Protein AF-A0A453DSM2-F1 (afdb_monomer_lite)

Radius of gyration: 13.37 Å; chains: 1; bounding box: 36×29×34 Å

Sequence (118 aa):
AKNVRSFTEEQDRALSHLTSLHILDFCYCSDLISLPKELHRLSSVKKLSIKTCPGVLSLPEKGLPASLHELYVSNCSTELKEQCRKIKNVRCVYVDRHASKFISICKMLRLYFRNQKK

Structure (mmCIF, N/CA/C/O backbone):
data_AF-A0A453DSM2-F1
#
_entry.id   AF-A0A453DSM2-F1
#
loop_
_atom_site.group_PDB
_atom_site.id
_atom_site.type_symbol
_atom_site.label_atom_id
_atom_site.label_alt_id
_atom_site.label_comp_id
_atom_site.label_asym_id
_atom_site.label_entity_id
_atom_site.label_seq_id
_atom_site.pdbx_PDB_ins_code
_atom_site.Cartn_x
_atom_site.Cartn_y
_atom_site.Cartn_z
_atom_site.occupancy
_atom_site.B_iso_or_equiv
_atom_site.auth_seq_id
_atom_site.auth_comp_id
_atom_site.auth_asym_id
_atom_site.auth_atom_id
_atom_site.pdbx_PDB_model_num
ATOM 1 N N . ALA A 1 1 ? -8.551 -9.210 -19.542 1.00 38.53 1 ALA A N 1
ATOM 2 C CA . ALA A 1 1 ? -9.154 -8.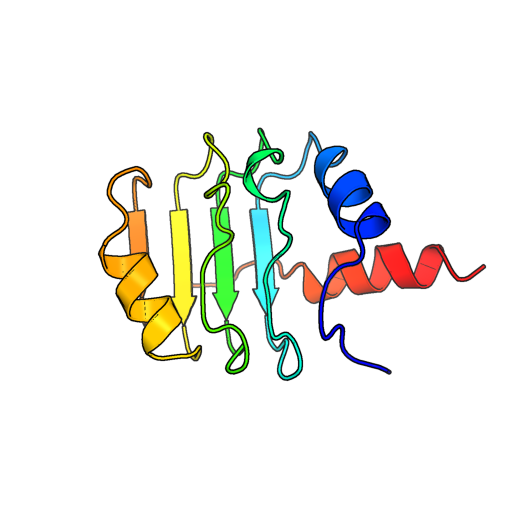089 -18.786 1.00 38.53 1 ALA A CA 1
ATOM 3 C C . ALA A 1 1 ? -8.042 -7.099 -18.467 1.00 38.53 1 ALA A C 1
ATOM 5 O O . ALA A 1 1 ? -6.991 -7.553 -18.044 1.00 38.53 1 ALA A O 1
ATOM 6 N N . LYS A 1 2 ? -8.215 -5.800 -18.738 1.00 48.72 2 LYS A N 1
ATOM 7 C CA . LYS A 1 2 ? -7.182 -4.792 -18.441 1.00 48.72 2 LYS A CA 1
ATOM 8 C C . LYS A 1 2 ? -6.959 -4.757 -16.921 1.00 48.72 2 LYS A C 1
ATOM 10 O O . LYS A 1 2 ? -7.921 -4.515 -16.193 1.00 48.72 2 LYS A O 1
ATOM 15 N N . ASN A 1 3 ? -5.750 -5.058 -16.450 1.00 59.69 3 ASN A N 1
ATOM 16 C CA . ASN A 1 3 ? -5.404 -4.875 -15.042 1.00 59.69 3 ASN A CA 1
ATOM 17 C C . ASN A 1 3 ? -5.372 -3.372 -14.729 1.00 59.69 3 ASN A C 1
ATOM 19 O O . ASN A 1 3 ? -5.047 -2.552 -15.591 1.00 59.69 3 ASN A O 1
ATOM 23 N N . VAL A 1 4 ? -5.743 -3.007 -13.504 1.00 67.94 4 VAL A N 1
ATOM 24 C CA . VAL A 1 4 ? -5.715 -1.612 -13.049 1.00 67.94 4 VAL A CA 1
ATOM 25 C C . VAL A 1 4 ? -4.257 -1.194 -12.867 1.00 67.94 4 VAL A C 1
ATOM 27 O O . VAL A 1 4 ? -3.549 -1.807 -12.073 1.00 67.94 4 VAL A O 1
ATOM 30 N N . ARG A 1 5 ? -3.821 -0.165 -13.605 1.00 77.75 5 ARG A N 1
ATOM 31 C CA . ARG A 1 5 ? -2.477 0.425 -13.463 1.00 77.75 5 ARG A CA 1
ATOM 32 C C . ARG A 1 5 ? -2.399 1.468 -12.354 1.00 77.75 5 ARG A C 1
ATOM 34 O O . ARG A 1 5 ? -1.399 1.554 -11.649 1.00 77.75 5 ARG A O 1
ATOM 41 N N . SER A 1 6 ? -3.469 2.236 -12.200 1.00 77.56 6 SER A N 1
ATOM 42 C CA . SER A 1 6 ? -3.632 3.295 -11.209 1.00 77.56 6 SER A CA 1
ATOM 43 C C . SER A 1 6 ? -5.120 3.559 -10.996 1.00 77.56 6 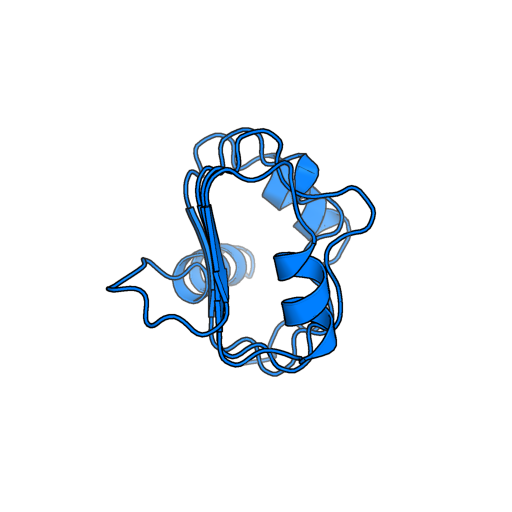SER A C 1
ATOM 45 O O . SER A 1 6 ? -5.942 3.209 -11.848 1.00 77.56 6 SER A O 1
ATOM 47 N N . PHE A 1 7 ? -5.458 4.199 -9.882 1.00 80.62 7 PHE A N 1
ATOM 48 C CA . PHE A 1 7 ? -6.821 4.622 -9.576 1.00 80.62 7 PHE A CA 1
ATOM 49 C C . PHE A 1 7 ? -7.082 6.033 -10.118 1.00 80.62 7 PHE A C 1
ATOM 51 O O . PHE A 1 7 ? -6.204 6.897 -10.058 1.00 80.62 7 PHE A O 1
ATOM 58 N N . THR A 1 8 ? -8.270 6.264 -10.682 1.00 83.25 8 THR A N 1
ATOM 59 C CA . THR A 1 8 ? -8.738 7.625 -10.995 1.00 83.25 8 THR A CA 1
ATOM 60 C C . THR A 1 8 ? -9.222 8.317 -9.722 1.00 83.25 8 THR A C 1
ATOM 62 O O . THR A 1 8 ? -9.560 7.657 -8.740 1.00 83.25 8 THR A O 1
ATOM 65 N N . GLU A 1 9 ? -9.326 9.647 -9.735 1.00 82.19 9 GLU A N 1
ATOM 66 C CA . GLU A 1 9 ? -9.851 10.384 -8.578 1.00 82.19 9 GLU A CA 1
ATOM 67 C C . GLU A 1 9 ? -11.267 9.951 -8.182 1.00 82.19 9 GLU A C 1
ATOM 69 O O . GLU A 1 9 ? -11.617 9.935 -7.006 1.00 82.19 9 GLU A O 1
ATOM 74 N N . GLU A 1 10 ? -12.096 9.600 -9.163 1.00 82.12 10 GLU A N 1
ATOM 75 C CA . GLU A 1 10 ? -13.449 9.114 -8.913 1.00 82.12 10 GLU A CA 1
ATOM 76 C C . GLU A 1 10 ? -13.435 7.747 -8.223 1.00 82.12 10 GLU A C 1
ATOM 78 O O . GLU A 1 10 ? -14.186 7.536 -7.273 1.00 82.12 10 GLU A O 1
ATOM 83 N N . GLN A 1 11 ? -12.538 6.844 -8.635 1.00 81.69 11 GLN A N 1
ATOM 84 C CA . GLN A 1 11 ? -12.359 5.551 -7.975 1.00 81.69 11 GLN A CA 1
ATOM 85 C C . GLN A 1 11 ? -11.837 5.722 -6.546 1.00 81.69 11 GLN A C 1
ATOM 87 O O . GLN A 1 11 ? -12.342 5.073 -5.632 1.00 81.69 11 GLN A O 1
ATOM 92 N N . ASP A 1 12 ? -10.888 6.634 -6.335 1.00 82.31 12 ASP A N 1
ATOM 93 C CA . ASP A 1 12 ? -10.378 6.981 -5.007 1.00 82.31 12 ASP A CA 1
ATOM 94 C C . ASP A 1 12 ? -11.478 7.567 -4.107 1.00 82.31 12 ASP A C 1
ATOM 96 O O . ASP A 1 12 ? -11.628 7.170 -2.948 1.00 82.31 12 ASP A O 1
ATOM 100 N N . ARG A 1 13 ? -12.320 8.458 -4.647 1.00 80.88 13 ARG A N 1
ATOM 101 C CA . ARG A 1 13 ? -13.494 8.976 -3.932 1.00 80.88 13 ARG A CA 1
ATOM 102 C C . ARG A 1 13 ? -14.497 7.869 -3.630 1.00 80.88 13 ARG A C 1
ATOM 104 O O . ARG A 1 13 ? -15.002 7.816 -2.512 1.00 80.88 13 ARG A O 1
ATOM 111 N N . ALA A 1 14 ? -14.774 6.968 -4.567 1.00 81.94 14 ALA A N 1
ATOM 112 C CA . ALA A 1 14 ? -15.685 5.849 -4.340 1.00 81.94 14 ALA A CA 1
ATOM 113 C C . ALA A 1 14 ? -15.187 4.933 -3.211 1.00 81.94 14 ALA A C 1
ATOM 115 O O . ALA A 1 14 ? -15.974 4.559 -2.342 1.00 81.94 14 ALA A O 1
ATOM 116 N N . LEU A 1 15 ? -13.879 4.654 -3.157 1.00 78.00 15 LEU A N 1
ATOM 117 C CA . LEU A 1 15 ? -13.269 3.895 -2.064 1.00 78.00 15 LEU A CA 1
ATOM 118 C C . LEU A 1 15 ? -13.524 4.564 -0.709 1.00 78.00 15 LEU A C 1
ATOM 120 O O . LEU A 1 15 ? -13.907 3.876 0.230 1.00 78.00 15 LEU A O 1
ATOM 124 N N . SER A 1 16 ? -13.410 5.894 -0.612 1.00 79.31 16 SER A N 1
ATOM 125 C CA . SER A 1 16 ? -13.635 6.620 0.651 1.00 79.31 16 SER A CA 1
ATOM 126 C C . SER A 1 16 ? -15.047 6.465 1.245 1.00 79.31 16 SER A C 1
ATOM 128 O O . SER A 1 16 ? -15.226 6.683 2.440 1.00 79.31 16 SER A O 1
ATOM 130 N N . HIS A 1 17 ? -16.035 6.039 0.448 1.00 81.19 17 HIS A N 1
ATOM 131 C CA . HIS A 1 17 ? -17.403 5.778 0.911 1.00 81.19 17 HIS A CA 1
ATOM 132 C C . HIS A 1 17 ? -17.611 4.348 1.438 1.00 81.19 17 HIS A C 1
ATOM 134 O O . HIS A 1 17 ? -18.691 4.025 1.930 1.00 81.19 17 HIS A O 1
ATOM 140 N N . LEU A 1 18 ? -16.597 3.478 1.369 1.00 80.81 18 LEU A N 1
ATOM 141 C CA . LEU A 1 18 ? -16.650 2.106 1.882 1.00 80.81 18 LEU A CA 1
ATOM 142 C C . LEU A 1 18 ? -16.470 2.077 3.411 1.00 80.81 18 LEU A C 1
ATOM 144 O O . LEU A 1 18 ? -15.509 1.523 3.943 1.00 80.81 18 LEU A O 1
ATOM 148 N N . THR A 1 19 ? -17.418 2.674 4.132 1.00 79.19 19 THR A N 1
ATOM 149 C CA . THR A 1 19 ? -17.367 2.888 5.590 1.00 79.19 19 THR A CA 1
ATOM 150 C C . THR A 1 19 ? -17.487 1.611 6.421 1.00 79.19 19 THR A C 1
ATOM 152 O O . THR A 1 19 ? -17.164 1.624 7.603 1.00 79.19 19 THR A O 1
ATOM 155 N N . SER A 1 20 ? -17.911 0.489 5.842 1.00 82.00 20 SER A N 1
ATOM 156 C CA . SER A 1 20 ? -17.983 -0.811 6.528 1.00 82.00 20 SER A CA 1
ATOM 157 C C . SER A 1 20 ? -16.789 -1.724 6.229 1.00 82.00 20 SER A C 1
ATOM 159 O O . SER A 1 20 ? -16.715 -2.853 6.728 1.00 82.00 20 SER A O 1
ATOM 161 N N . LEU A 1 21 ? -15.837 -1.262 5.414 1.00 82.94 21 LEU A N 1
ATOM 162 C CA . LEU A 1 21 ? -14.715 -2.075 4.976 1.00 82.94 21 LEU A CA 1
ATOM 163 C C . LEU A 1 21 ? -13.643 -2.166 6.064 1.00 82.94 21 LEU A C 1
ATOM 165 O O . LEU A 1 21 ? -13.005 -1.179 6.408 1.00 82.94 21 LEU A O 1
ATOM 169 N N . HIS A 1 22 ? -13.417 -3.377 6.569 1.00 86.56 22 HIS A N 1
ATOM 170 C CA . HIS A 1 22 ? -12.436 -3.642 7.626 1.00 86.56 22 HIS A CA 1
ATOM 171 C C . HIS A 1 22 ? -11.111 -4.213 7.111 1.00 86.56 22 HIS A C 1
ATOM 173 O O . HIS A 1 22 ? -10.085 -4.102 7.783 1.00 86.56 22 HIS A O 1
ATOM 179 N N . ILE A 1 23 ? -11.130 -4.849 5.939 1.00 84.38 23 ILE A N 1
ATOM 180 C CA . ILE A 1 23 ? -9.978 -5.522 5.340 1.00 84.38 23 ILE A CA 1
ATOM 181 C C . ILE A 1 23 ? -9.833 -5.017 3.908 1.00 84.38 23 ILE A C 1
ATOM 183 O O . ILE A 1 23 ? -10.782 -5.110 3.131 1.00 84.38 23 ILE A O 1
ATOM 187 N N . LEU A 1 24 ? -8.647 -4.512 3.568 1.00 84.94 24 LEU A N 1
ATOM 188 C CA . LEU A 1 24 ? -8.273 -4.091 2.226 1.00 84.94 24 LEU A CA 1
ATOM 189 C C . LEU A 1 24 ? -7.128 -4.966 1.691 1.00 84.94 24 LEU A C 1
ATOM 191 O O . LEU A 1 24 ? -6.112 -5.106 2.361 1.00 84.94 24 LEU A O 1
ATOM 195 N N . ASP A 1 25 ? -7.269 -5.574 0.509 1.00 84.12 25 ASP A N 1
ATOM 196 C CA . ASP A 1 25 ? -6.276 -6.531 -0.013 1.00 84.12 25 ASP A CA 1
ATOM 197 C C . ASP A 1 25 ? -6.008 -6.390 -1.522 1.00 84.12 25 ASP A C 1
ATOM 199 O O . ASP A 1 25 ? -6.849 -6.732 -2.358 1.00 84.12 25 ASP A O 1
ATOM 203 N N . PHE A 1 26 ? -4.803 -5.940 -1.864 1.00 85.19 26 PHE A N 1
ATOM 204 C CA . PHE A 1 26 ? -4.261 -5.881 -3.218 1.00 85.19 26 PHE A CA 1
ATOM 205 C C . PHE A 1 26 ? -3.439 -7.142 -3.484 1.00 85.19 26 PHE A C 1
ATOM 207 O O . PHE A 1 26 ? -2.299 -7.241 -3.044 1.00 85.19 26 PHE A O 1
ATOM 214 N N . CYS A 1 27 ? -4.004 -8.104 -4.213 1.00 82.81 27 CYS A N 1
ATOM 215 C CA . CYS A 1 27 ? -3.354 -9.383 -4.501 1.00 82.81 27 CYS A CA 1
ATOM 216 C C . CYS A 1 27 ? -3.223 -9.627 -6.006 1.00 82.81 27 CYS A C 1
ATOM 218 O O . CYS A 1 27 ? -4.225 -9.604 -6.720 1.00 82.81 27 CYS A O 1
ATOM 220 N N . TYR A 1 28 ? -2.027 -9.973 -6.479 1.00 81.62 28 TYR A N 1
ATOM 221 C CA . TYR A 1 28 ? -1.770 -10.290 -7.892 1.00 81.62 28 TYR A CA 1
ATOM 222 C C . TYR A 1 28 ? -2.092 -9.123 -8.840 1.00 81.62 28 TYR A C 1
ATOM 224 O O . TYR A 1 28 ? -2.604 -9.325 -9.944 1.00 81.62 28 TYR A O 1
ATOM 232 N N . CYS A 1 29 ? -1.813 -7.893 -8.406 1.00 82.12 29 CYS A N 1
ATOM 233 C CA . CYS A 1 29 ? -1.934 -6.706 -9.246 1.00 82.12 29 CYS A CA 1
ATOM 234 C C . CYS A 1 29 ? -0.576 -6.404 -9.895 1.00 82.12 29 CYS A C 1
ATOM 236 O O . CYS A 1 29 ? 0.133 -5.500 -9.461 1.00 82.12 29 CYS A O 1
ATOM 238 N N . SER A 1 30 ? -0.207 -7.177 -10.922 1.00 82.00 30 SER A N 1
ATOM 239 C CA . SER A 1 30 ? 1.089 -7.055 -11.616 1.00 82.00 30 SER A CA 1
ATOM 240 C C . SER A 1 30 ? 1.316 -5.684 -12.244 1.00 82.00 30 SER A C 1
ATOM 242 O O . SER A 1 30 ? 2.432 -5.176 -12.222 1.00 82.00 30 SER A O 1
ATOM 244 N N . ASP A 1 31 ? 0.247 -5.090 -12.770 1.00 84.19 31 ASP A N 1
ATOM 245 C CA . ASP A 1 31 ? 0.324 -3.850 -13.542 1.00 84.19 31 ASP A CA 1
ATOM 246 C C . ASP A 1 31 ? 0.091 -2.614 -12.663 1.00 84.19 31 ASP A C 1
ATOM 248 O O . ASP A 1 31 ? 0.177 -1.498 -13.166 1.00 84.19 31 ASP A O 1
ATOM 252 N N . LEU A 1 32 ? -0.231 -2.801 -11.375 1.00 85.69 32 LEU A N 1
ATOM 253 C CA . LEU A 1 32 ? -0.519 -1.710 -10.451 1.00 85.69 32 LEU A CA 1
ATOM 254 C C . LEU A 1 32 ? 0.779 -1.012 -10.055 1.00 85.69 32 LEU A C 1
ATOM 256 O O . LEU A 1 32 ? 1.668 -1.632 -9.475 1.00 85.69 32 LEU A O 1
ATOM 260 N N . ILE A 1 33 ? 0.852 0.281 -10.356 1.00 87.62 33 ILE A N 1
ATOM 261 C CA . ILE A 1 33 ? 2.034 1.116 -10.120 1.00 87.62 33 ILE A CA 1
ATOM 262 C C . ILE A 1 33 ? 1.884 1.910 -8.817 1.00 87.62 33 ILE A C 1
ATOM 264 O O . ILE A 1 33 ? 2.862 2.202 -8.133 1.00 87.62 33 ILE A O 1
ATOM 268 N N . SER A 1 34 ? 0.649 2.244 -8.437 1.00 87.50 34 SER A N 1
ATOM 269 C CA . SER A 1 34 ? 0.364 3.035 -7.242 1.00 87.50 34 SER A CA 1
ATOM 270 C C . SER A 1 34 ? -0.904 2.583 -6.524 1.00 87.50 34 SER A C 1
ATOM 272 O O . SER A 1 34 ? -1.868 2.118 -7.133 1.00 87.50 34 SER A O 1
ATOM 274 N N . LEU A 1 35 ? -0.895 2.727 -5.200 1.00 88.94 35 LEU A N 1
ATOM 275 C CA . LEU A 1 35 ? -2.075 2.549 -4.356 1.00 88.94 35 LEU A CA 1
ATOM 276 C C . LEU A 1 35 ? -3.024 3.761 -4.483 1.00 88.94 35 LEU A C 1
ATOM 278 O O . LEU A 1 35 ? -2.586 4.831 -4.914 1.00 88.94 35 LEU A O 1
ATOM 282 N N . PRO A 1 36 ? -4.301 3.623 -4.074 1.00 86.94 36 PRO A N 1
ATOM 283 C CA . PRO A 1 36 ? -5.237 4.742 -3.955 1.00 86.94 36 PRO A CA 1
ATOM 284 C C . PRO A 1 36 ? -4.638 5.920 -3.180 1.00 86.94 36 PRO A C 1
ATOM 286 O O . PRO A 1 36 ? -4.120 5.730 -2.076 1.00 86.94 36 PRO A O 1
ATOM 289 N N . LYS A 1 37 ? -4.729 7.147 -3.706 1.00 88.00 37 LYS A N 1
ATOM 290 C CA . LYS A 1 37 ? -4.176 8.340 -3.029 1.00 88.00 37 LYS A CA 1
ATOM 291 C C . LYS A 1 37 ? -4.968 8.684 -1.769 1.00 88.00 37 LYS A C 1
ATOM 293 O O . LYS A 1 37 ? -4.422 9.133 -0.762 1.00 88.00 37 LYS A O 1
ATOM 298 N N . GLU A 1 38 ? -6.266 8.415 -1.812 1.00 87.69 38 GLU A N 1
ATOM 299 C CA . GLU A 1 38 ? -7.218 8.714 -0.743 1.00 87.69 38 GLU A CA 1
ATOM 300 C C . GLU A 1 38 ? -7.355 7.579 0.285 1.00 87.69 38 GLU A C 1
ATOM 302 O O . GLU A 1 38 ? -8.327 7.523 1.036 1.00 87.69 38 GLU A O 1
ATOM 307 N N . LEU A 1 39 ? -6.370 6.676 0.358 1.00 88.56 39 LEU A N 1
ATOM 308 C CA . LEU A 1 39 ? -6.405 5.514 1.245 1.00 88.56 39 LEU A CA 1
ATOM 309 C C . LEU A 1 39 ? -6.596 5.887 2.722 1.00 88.56 39 LEU A C 1
ATOM 311 O O . LEU A 1 39 ? -7.333 5.216 3.438 1.00 88.56 39 LEU A O 1
ATOM 315 N N . HIS A 1 40 ? -5.990 6.992 3.155 1.00 89.19 40 HIS A N 1
ATOM 316 C CA . HIS A 1 40 ? -6.133 7.552 4.500 1.00 89.19 40 HIS A CA 1
ATOM 317 C C . HIS A 1 40 ? -7.595 7.825 4.916 1.00 89.19 40 HIS A C 1
ATOM 319 O O . HIS A 1 40 ? -7.895 7.829 6.109 1.00 89.19 40 HIS A O 1
ATOM 325 N N . ARG A 1 41 ? -8.520 8.008 3.957 1.00 88.44 41 ARG A N 1
ATOM 326 C CA . ARG A 1 41 ? -9.949 8.263 4.220 1.00 88.44 41 ARG A CA 1
ATOM 327 C C . ARG A 1 41 ? -10.740 7.011 4.595 1.00 88.44 41 ARG A C 1
ATOM 329 O O . ARG A 1 41 ? -11.881 7.133 5.031 1.00 88.44 41 ARG A O 1
ATOM 336 N N . LEU A 1 42 ? -10.166 5.818 4.438 1.00 88.06 42 LEU A N 1
ATOM 337 C CA . LEU A 1 42 ? -10.815 4.548 4.772 1.00 88.06 42 LEU A CA 1
ATOM 338 C C . LEU A 1 42 ? -10.839 4.309 6.288 1.00 88.06 42 LEU A C 1
ATOM 340 O O . LEU A 1 42 ? -10.144 3.441 6.811 1.00 88.06 42 LEU A O 1
ATOM 344 N N . SER A 1 43 ? -11.660 5.071 7.006 1.00 86.50 43 SER A N 1
ATOM 345 C CA . SER A 1 43 ? -11.662 5.138 8.473 1.00 86.50 43 SER A CA 1
ATOM 346 C C . SER A 1 43 ? -11.989 3.826 9.196 1.00 86.50 43 SER A C 1
ATOM 348 O O . SER A 1 43 ? -11.689 3.716 10.382 1.00 86.50 43 SER A O 1
ATOM 350 N N . SER A 1 44 ? -12.505 2.802 8.516 1.00 88.56 44 SER A N 1
ATOM 351 C CA . SER A 1 44 ? -12.842 1.501 9.124 1.00 88.56 44 SER A CA 1
ATOM 352 C C . SER A 1 44 ? -11.840 0.380 8.837 1.00 88.56 44 SER A C 1
ATOM 354 O O . SER A 1 44 ? -11.953 -0.703 9.419 1.00 88.56 44 SER A O 1
ATOM 356 N N . VAL A 1 45 ? -10.852 0.611 7.963 1.00 89.44 45 VAL A N 1
ATOM 357 C CA . VAL A 1 45 ? -9.914 -0.434 7.531 1.00 89.44 45 VAL A CA 1
ATOM 358 C C . VAL A 1 45 ? -8.890 -0.725 8.622 1.00 89.44 45 VAL A C 1
ATOM 360 O O . VAL A 1 45 ? -7.980 0.053 8.880 1.00 89.44 45 VAL A O 1
ATOM 363 N N . LYS A 1 46 ? -8.995 -1.920 9.203 1.00 90.12 46 LYS A N 1
ATOM 364 C CA . LYS A 1 46 ? -8.107 -2.431 10.254 1.00 90.12 46 LYS A CA 1
ATOM 365 C C . LYS A 1 46 ? -6.949 -3.257 9.707 1.00 90.12 46 LYS A C 1
ATOM 367 O O . LYS A 1 46 ? -5.920 -3.364 10.373 1.00 90.12 46 LYS A O 1
ATOM 372 N N . LYS A 1 47 ? -7.10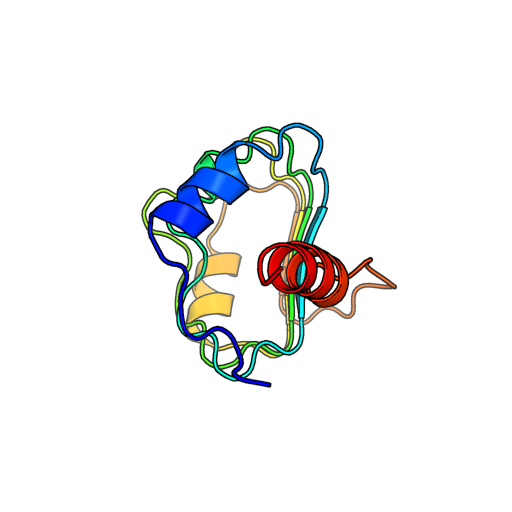6 -3.852 8.521 1.00 88.88 47 LYS A N 1
ATOM 373 C CA . LYS A 1 47 ? -6.090 -4.710 7.892 1.00 88.88 47 LYS A CA 1
ATOM 374 C C . LYS A 1 47 ? -5.866 -4.315 6.439 1.00 88.88 47 LYS A C 1
ATOM 376 O O . LYS A 1 47 ? -6.828 -4.232 5.682 1.00 88.88 47 LYS A O 1
ATOM 381 N N . LEU A 1 48 ? -4.608 -4.132 6.049 1.00 89.88 48 LEU A N 1
ATOM 382 C CA . LEU A 1 48 ? -4.178 -3.850 4.683 1.00 89.88 48 LEU A CA 1
ATOM 383 C C . LEU A 1 48 ? -3.185 -4.920 4.237 1.00 89.88 48 LEU A C 1
ATOM 385 O O . LEU A 1 48 ? -2.204 -5.189 4.924 1.00 89.88 48 LEU A O 1
ATOM 389 N N . SER A 1 49 ? -3.426 -5.521 3.082 1.00 88.56 49 SER A N 1
ATOM 390 C CA . SER A 1 49 ? -2.563 -6.525 2.474 1.00 88.56 49 SER A CA 1
ATOM 391 C C . SER A 1 49 ? -2.189 -6.103 1.054 1.00 88.56 49 SER A C 1
ATOM 393 O O . SER A 1 49 ? -3.036 -5.648 0.287 1.00 88.56 49 SER A O 1
ATOM 395 N N . ILE A 1 50 ? -0.906 -6.214 0.716 1.00 89.50 50 ILE A N 1
ATOM 396 C CA . ILE A 1 50 ? -0.354 -5.949 -0.613 1.00 89.50 50 ILE A CA 1
ATOM 397 C C . ILE A 1 50 ? 0.550 -7.131 -0.962 1.00 89.50 50 ILE A C 1
ATOM 399 O O . ILE A 1 50 ? 1.614 -7.322 -0.368 1.00 89.50 50 ILE A O 1
ATOM 403 N N . LYS A 1 51 ? 0.110 -7.977 -1.892 1.00 86.31 51 LYS A N 1
ATOM 404 C CA . LYS A 1 51 ? 0.794 -9.223 -2.235 1.00 86.31 51 LYS A CA 1
ATOM 405 C C . LYS A 1 51 ? 0.929 -9.399 -3.733 1.00 86.31 51 LYS A C 1
ATOM 407 O O . LYS A 1 51 ? -0.062 -9.345 -4.458 1.00 86.31 51 LYS A O 1
ATOM 412 N N . THR A 1 52 ? 2.130 -9.733 -4.192 1.00 86.81 52 THR A N 1
ATOM 413 C CA . THR A 1 52 ? 2.372 -9.999 -5.621 1.00 86.81 52 THR A CA 1
ATOM 414 C C . THR A 1 52 ? 1.967 -8.789 -6.476 1.00 86.81 52 THR A C 1
ATOM 416 O O . THR A 1 52 ? 1.250 -8.909 -7.468 1.00 86.81 52 THR A O 1
ATOM 419 N N . CYS A 1 53 ? 2.400 -7.604 -6.038 1.00 88.88 53 CYS A N 1
ATOM 420 C CA . CYS A 1 53 ? 2.198 -6.318 -6.707 1.00 88.88 53 CYS A CA 1
ATOM 421 C C . CYS A 1 53 ? 3.575 -5.660 -6.922 1.00 88.88 53 CYS A C 1
ATOM 423 O O . CYS A 1 53 ? 3.933 -4.735 -6.193 1.00 88.88 53 CYS A O 1
ATOM 425 N N . PRO A 1 54 ? 4.398 -6.175 -7.855 1.00 89.19 54 PRO A N 1
ATOM 426 C CA . PRO A 1 54 ? 5.786 -5.741 -8.024 1.00 89.19 54 PRO A CA 1
ATOM 427 C C . PRO A 1 54 ? 5.922 -4.297 -8.521 1.00 89.19 54 PRO A C 1
ATOM 429 O O . PRO A 1 54 ? 6.933 -3.667 -8.239 1.00 89.19 54 PRO A O 1
ATOM 432 N N . GLY A 1 55 ? 4.914 -3.769 -9.227 1.00 90.38 55 GLY A N 1
ATOM 433 C CA . GLY A 1 55 ? 4.925 -2.401 -9.749 1.00 90.38 55 GLY A CA 1
ATOM 434 C C . GLY A 1 55 ? 4.682 -1.314 -8.699 1.00 90.38 55 GLY A C 1
ATOM 435 O O . GLY A 1 55 ? 4.958 -0.150 -8.974 1.00 90.38 55 GLY A O 1
ATOM 436 N N . VAL A 1 56 ? 4.187 -1.663 -7.505 1.00 91.3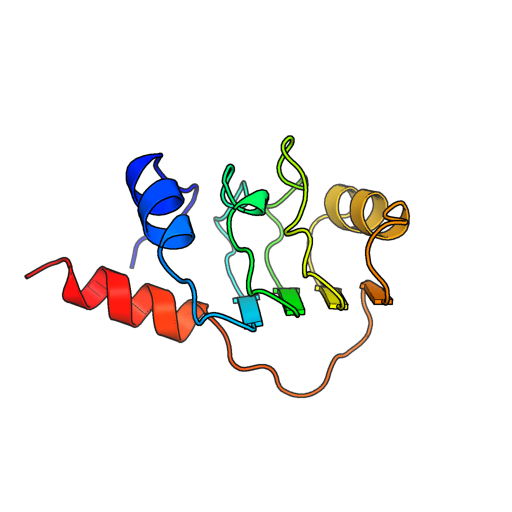8 56 VAL A N 1
ATOM 437 C CA . VAL A 1 56 ? 3.919 -0.688 -6.441 1.00 91.38 56 VAL A CA 1
ATOM 438 C C . VAL A 1 56 ? 5.222 -0.355 -5.728 1.00 91.38 56 VAL A C 1
ATOM 440 O O . VAL A 1 56 ? 5.738 -1.178 -4.975 1.00 91.38 56 VAL A O 1
ATOM 443 N N . LEU A 1 57 ? 5.718 0.862 -5.954 1.00 91.69 57 LEU A N 1
ATOM 444 C CA . LEU A 1 57 ? 7.012 1.319 -5.433 1.00 91.69 57 LEU A CA 1
ATOM 445 C C . LEU A 1 57 ? 6.907 2.065 -4.099 1.00 91.69 57 LEU A C 1
ATOM 447 O O . LEU A 1 57 ? 7.879 2.137 -3.350 1.00 91.69 57 LEU A O 1
ATOM 451 N N . SER A 1 58 ? 5.743 2.640 -3.796 1.00 91.44 58 SER A N 1
ATOM 452 C CA . SER A 1 58 ? 5.573 3.500 -2.627 1.00 91.44 58 SER A CA 1
ATOM 453 C C . SER A 1 58 ? 4.179 3.436 -2.012 1.00 91.44 58 SER A C 1
ATOM 455 O O . SER A 1 58 ? 3.191 3.043 -2.640 1.00 91.44 58 SER A O 1
ATOM 457 N N . LEU A 1 59 ? 4.117 3.832 -0.742 1.00 90.75 59 LEU A N 1
ATOM 458 C CA . LEU A 1 59 ? 2.878 4.112 -0.024 1.00 90.75 59 LEU A CA 1
ATOM 459 C C . LEU A 1 59 ? 2.286 5.462 -0.466 1.00 90.75 59 LEU A C 1
ATOM 461 O O . LEU A 1 59 ? 3.026 6.334 -0.927 1.00 90.75 59 LEU A O 1
ATOM 465 N N . PRO A 1 60 ? 0.963 5.666 -0.318 1.00 88.88 60 PRO A N 1
ATOM 466 C CA . PRO A 1 60 ? 0.338 6.945 -0.635 1.00 88.88 60 PRO A CA 1
ATOM 467 C C . PRO A 1 60 ? 0.891 8.070 0.251 1.00 88.88 60 PRO A C 1
ATOM 469 O O . PRO A 1 60 ? 1.018 7.906 1.464 1.00 88.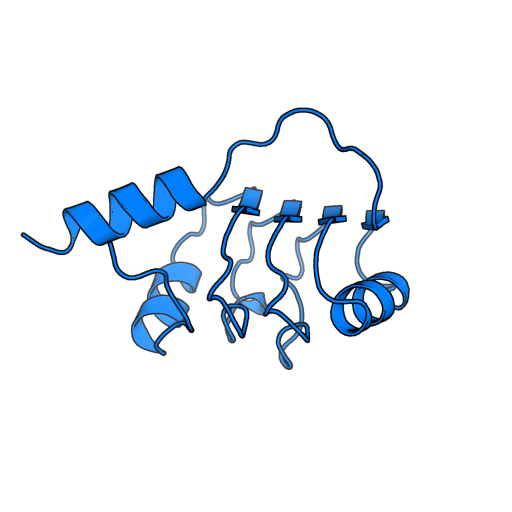88 60 PRO A O 1
ATOM 472 N N . GLU A 1 61 ? 1.161 9.232 -0.349 1.00 87.62 61 GLU A N 1
ATOM 473 C CA . GLU A 1 61 ? 1.762 10.396 0.328 1.00 87.62 61 GLU A CA 1
ATOM 474 C C . GLU A 1 61 ? 0.935 10.897 1.515 1.00 87.62 61 GLU A C 1
ATOM 476 O O . GLU A 1 61 ? 1.482 11.268 2.549 1.00 87.62 61 GLU A O 1
ATOM 481 N N . LYS A 1 62 ? -0.397 10.854 1.395 1.00 88.25 62 LYS A N 1
ATOM 482 C CA . LYS A 1 62 ? -1.328 11.249 2.465 1.00 88.25 62 LYS A CA 1
ATOM 483 C C . LYS A 1 62 ? -1.395 10.241 3.620 1.00 88.25 62 LYS A C 1
ATOM 485 O O . LYS A 1 62 ? -2.115 10.463 4.589 1.00 88.25 62 LYS A O 1
ATOM 490 N N . GLY A 1 63 ? -0.654 9.139 3.525 1.00 89.12 63 GLY A N 1
ATOM 491 C CA . GLY A 1 63 ? -0.540 8.129 4.562 1.00 89.12 63 GLY A CA 1
ATOM 492 C C . GLY A 1 63 ? -1.589 7.021 4.492 1.00 89.12 63 GLY A C 1
ATOM 493 O O . GLY A 1 63 ? -2.408 6.917 3.575 1.00 89.12 63 GLY A O 1
ATOM 494 N N . LEU A 1 64 ? -1.508 6.145 5.489 1.00 92.00 64 LEU A N 1
ATOM 495 C CA . LEU A 1 64 ? -2.381 4.988 5.663 1.00 92.00 64 LEU A CA 1
ATOM 496 C C . LEU A 1 64 ? -3.628 5.348 6.487 1.00 92.00 64 LEU A C 1
ATOM 498 O O . LEU A 1 64 ? -3.627 6.366 7.181 1.00 92.00 64 LEU A O 1
ATOM 502 N N . PRO A 1 65 ? -4.691 4.523 6.442 1.00 90.94 65 PRO A N 1
ATOM 503 C CA . PRO A 1 65 ? -5.869 4.740 7.272 1.00 90.94 65 PRO A CA 1
ATOM 504 C C . PRO A 1 65 ? -5.515 4.799 8.761 1.00 90.94 65 PRO A C 1
ATOM 506 O O . PRO A 1 65 ? -4.756 3.966 9.253 1.00 90.94 65 PRO A O 1
ATOM 509 N N . ALA A 1 66 ? -6.105 5.743 9.496 1.00 90.06 66 ALA A N 1
ATOM 510 C CA . ALA A 1 66 ? -5.827 5.917 10.926 1.00 90.06 66 ALA A CA 1
ATOM 511 C C . ALA A 1 66 ? -6.255 4.711 11.788 1.00 90.06 66 ALA A C 1
ATOM 513 O O . ALA A 1 66 ? -5.688 4.473 12.851 1.00 90.06 66 ALA A O 1
ATOM 514 N N . SER A 1 67 ? -7.237 3.932 11.333 1.00 91.44 67 SER A N 1
ATOM 515 C CA . SER A 1 67 ? -7.706 2.712 12.001 1.00 91.44 67 SER A CA 1
ATOM 516 C C . SER A 1 67 ? -6.879 1.468 11.677 1.00 91.44 67 SER A C 1
ATOM 518 O O . SER A 1 67 ? -7.174 0.384 12.188 1.00 91.44 67 SER A O 1
ATOM 520 N N . LEU A 1 68 ? -5.842 1.598 10.844 1.00 92.56 68 LEU A N 1
ATOM 521 C CA . LEU A 1 68 ? -5.055 0.464 10.391 1.00 92.56 68 LEU A CA 1
ATOM 522 C C . LEU A 1 68 ? -4.222 -0.122 11.536 1.00 92.56 68 LEU A C 1
ATOM 524 O O . LEU A 1 68 ? -3.358 0.530 12.120 1.00 92.56 68 LEU A O 1
ATOM 528 N N . HIS A 1 69 ? -4.442 -1.402 11.821 1.00 91.06 69 HIS A N 1
ATOM 529 C CA . HIS A 1 69 ? -3.714 -2.139 12.849 1.00 91.06 69 HIS A CA 1
ATOM 530 C C . HIS A 1 69 ? -2.701 -3.113 12.256 1.00 91.06 69 HIS A C 1
ATOM 532 O O . HIS A 1 69 ? -1.638 -3.313 12.839 1.00 91.06 69 HIS A O 1
ATOM 538 N N . GLU A 1 70 ? -3.013 -3.714 11.110 1.00 90.56 70 GLU A N 1
ATOM 539 C CA . GLU A 1 70 ? -2.174 -4.739 10.496 1.00 90.56 70 GLU A CA 1
ATOM 540 C C . GLU A 1 70 ? -1.857 -4.391 9.042 1.00 90.56 70 GLU A C 1
ATOM 542 O O . GLU A 1 70 ? -2.763 -4.179 8.234 1.00 90.56 70 GLU A O 1
ATOM 547 N N . LEU A 1 71 ? -0.569 -4.387 8.701 1.00 91.31 71 LEU A N 1
ATOM 548 C CA . LEU A 1 71 ? -0.079 -4.227 7.335 1.00 91.31 71 LEU A CA 1
ATOM 549 C C . LEU A 1 71 ? 0.721 -5.459 6.914 1.00 91.31 71 LEU A C 1
ATOM 551 O O . LEU A 1 71 ? 1.719 -5.805 7.546 1.00 91.31 71 LEU A O 1
ATOM 555 N N . TYR A 1 72 ? 0.312 -6.087 5.818 1.00 90.12 72 TYR A N 1
ATOM 556 C CA . TYR A 1 72 ? 0.994 -7.222 5.209 1.00 90.12 72 TYR A CA 1
ATOM 557 C C . TYR A 1 72 ? 1.529 -6.836 3.837 1.00 90.12 72 TYR A C 1
ATOM 559 O O . TYR A 1 72 ? 0.761 -6.438 2.965 1.00 90.12 72 TYR A O 1
ATOM 567 N N . VAL A 1 73 ? 2.832 -7.006 3.624 1.00 90.88 73 VAL A N 1
ATOM 568 C CA . VAL A 1 73 ? 3.471 -6.800 2.322 1.00 90.88 73 VAL A CA 1
ATOM 569 C C . VAL A 1 73 ? 4.335 -8.005 1.984 1.00 90.88 73 VAL A C 1
ATOM 571 O O . VAL A 1 73 ? 5.235 -8.366 2.736 1.00 90.88 73 VAL A O 1
ATOM 574 N N . SER A 1 74 ? 4.076 -8.650 0.850 1.00 89.56 74 SER A N 1
ATOM 575 C CA . SER A 1 74 ? 4.857 -9.815 0.407 1.00 89.56 74 SER A CA 1
ATOM 576 C C . SER A 1 74 ? 4.981 -9.847 -1.106 1.00 89.56 74 SER A C 1
ATOM 578 O O . SER A 1 74 ? 4.018 -9.529 -1.801 1.00 89.56 74 SER A O 1
ATOM 580 N N . ASN A 1 75 ? 6.128 -10.281 -1.631 1.00 88.69 75 ASN A N 1
ATOM 581 C CA . ASN A 1 75 ? 6.328 -10.401 -3.083 1.00 88.69 75 ASN A CA 1
ATOM 582 C C . ASN A 1 75 ? 6.005 -9.089 -3.851 1.00 88.69 75 ASN A C 1
ATOM 584 O O . ASN A 1 75 ? 5.337 -9.097 -4.881 1.00 88.69 75 ASN A O 1
ATOM 588 N N . CYS A 1 76 ? 6.397 -7.946 -3.282 1.00 89.88 76 CYS A N 1
ATOM 589 C CA . CYS A 1 76 ? 6.275 -6.603 -3.873 1.00 89.88 76 CYS A CA 1
ATOM 590 C C . CYS A 1 76 ? 7.669 -5.971 -4.019 1.00 89.88 76 CYS A C 1
ATOM 592 O O . CYS A 1 76 ? 8.662 -6.617 -3.666 1.00 89.88 76 CYS A O 1
ATOM 594 N N . SER A 1 77 ? 7.745 -4.729 -4.510 1.00 92.69 77 SER A N 1
ATOM 595 C CA . SER A 1 77 ? 9.018 -4.023 -4.689 1.00 92.69 77 SER A CA 1
ATOM 596 C C . SER A 1 77 ? 9.805 -3.890 -3.376 1.00 92.69 77 SER A C 1
ATOM 598 O O . SER A 1 77 ? 9.241 -3.854 -2.275 1.00 92.69 77 SER A O 1
ATOM 600 N N . THR A 1 78 ? 11.130 -3.845 -3.488 1.00 92.94 78 THR A N 1
ATOM 601 C CA . THR A 1 78 ? 12.051 -3.656 -2.359 1.00 92.94 78 THR A CA 1
ATOM 602 C C . THR A 1 78 ? 11.824 -2.320 -1.660 1.00 92.94 78 THR A C 1
ATOM 604 O O . THR A 1 78 ? 11.783 -2.268 -0.431 1.00 92.94 78 THR A O 1
ATOM 607 N N . GLU A 1 79 ? 11.562 -1.272 -2.435 1.00 94.44 79 GLU A N 1
ATOM 608 C CA . GLU A 1 79 ? 11.328 0.099 -1.977 1.00 94.44 79 GLU A CA 1
ATOM 609 C C . GLU A 1 79 ? 10.077 0.161 -1.096 1.00 94.44 79 GLU A C 1
ATOM 611 O O . GLU A 1 79 ? 10.124 0.664 0.030 1.00 94.44 79 GLU A O 1
ATOM 616 N N . LEU A 1 80 ? 8.971 -0.441 -1.553 1.00 93.06 80 LEU A N 1
ATOM 617 C CA . LEU A 1 80 ? 7.731 -0.496 -0.783 1.00 93.06 80 LEU A CA 1
ATOM 618 C C . LEU A 1 80 ? 7.938 -1.232 0.544 1.00 93.06 80 LEU A C 1
ATOM 620 O O . LEU A 1 80 ? 7.477 -0.782 1.596 1.00 93.06 80 LEU A O 1
ATOM 624 N N . LYS A 1 81 ? 8.646 -2.366 0.513 1.00 91.88 81 LYS A N 1
ATOM 625 C CA . LYS A 1 81 ? 8.942 -3.155 1.714 1.00 91.88 81 LYS A CA 1
ATOM 626 C C . LYS A 1 81 ? 9.743 -2.351 2.733 1.00 91.88 81 LYS A C 1
ATOM 628 O O . LYS A 1 81 ? 9.435 -2.405 3.923 1.00 91.88 81 LYS A O 1
ATOM 633 N N . GLU A 1 82 ? 10.752 -1.603 2.295 1.00 92.69 82 GLU A N 1
ATOM 634 C CA . GLU A 1 82 ? 11.539 -0.736 3.174 1.00 92.69 82 GLU A CA 1
ATOM 635 C C . GLU A 1 82 ? 10.714 0.394 3.782 1.00 92.69 82 GLU A C 1
ATOM 637 O O . GLU A 1 82 ? 10.827 0.642 4.984 1.00 92.69 82 GLU A O 1
ATOM 642 N N . GLN A 1 83 ? 9.851 1.038 2.991 1.00 93.19 83 GLN A N 1
ATOM 643 C CA . GLN A 1 83 ? 8.922 2.042 3.510 1.00 93.19 83 GLN A CA 1
ATOM 644 C C . GLN A 1 83 ? 8.019 1.443 4.589 1.00 93.19 83 GLN A C 1
ATOM 646 O O . GLN A 1 83 ? 7.888 2.020 5.666 1.00 93.19 83 GLN A O 1
ATOM 651 N N . CYS A 1 84 ? 7.481 0.243 4.354 1.00 91.12 84 CYS A N 1
ATOM 652 C CA . CYS A 1 84 ? 6.623 -0.445 5.315 1.00 91.12 84 CYS A CA 1
ATOM 653 C C . CYS A 1 84 ? 7.351 -0.776 6.625 1.00 91.12 84 CYS A C 1
ATOM 655 O O . CYS A 1 84 ? 6.771 -0.618 7.695 1.00 91.12 84 CYS A O 1
ATOM 657 N N . ARG A 1 85 ? 8.633 -1.1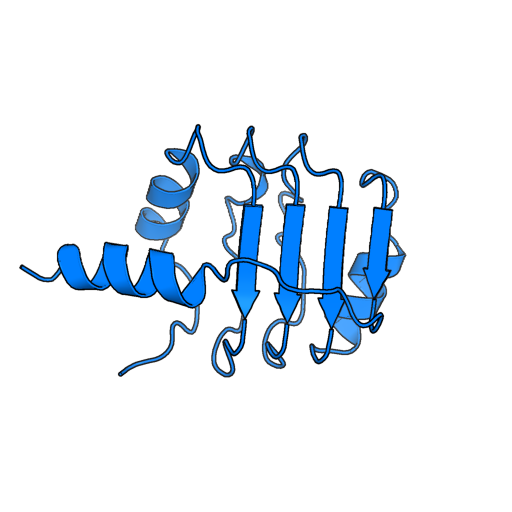69 6.576 1.00 88.56 85 ARG A N 1
ATOM 658 C CA . ARG A 1 85 ? 9.436 -1.431 7.788 1.00 88.56 85 ARG A CA 1
ATOM 659 C C . ARG A 1 85 ? 9.652 -0.188 8.656 1.00 88.56 85 ARG A C 1
ATOM 661 O O . ARG A 1 85 ? 9.872 -0.329 9.853 1.00 88.56 85 ARG A O 1
ATOM 668 N N . LYS A 1 86 ? 9.605 1.012 8.069 1.00 89.88 86 LYS A N 1
ATOM 669 C CA . LYS A 1 86 ? 9.811 2.289 8.776 1.00 89.88 86 LYS A CA 1
ATOM 670 C C . LYS A 1 86 ? 8.533 2.836 9.422 1.00 89.88 86 LYS A C 1
ATOM 672 O O . LYS A 1 86 ? 8.608 3.805 10.176 1.00 89.88 86 LYS A O 1
ATOM 677 N N . ILE A 1 87 ? 7.375 2.235 9.148 1.00 89.50 87 ILE A N 1
ATOM 678 C CA . ILE A 1 87 ? 6.086 2.657 9.703 1.00 89.50 87 ILE A CA 1
ATOM 679 C C . ILE A 1 87 ? 6.059 2.404 11.210 1.00 89.50 87 ILE A C 1
ATOM 681 O O . ILE A 1 87 ? 6.273 1.284 11.665 1.00 89.50 87 ILE A O 1
ATOM 685 N N . LYS A 1 88 ? 5.738 3.448 11.978 1.00 83.00 88 LYS A N 1
ATOM 686 C CA . LYS A 1 88 ? 5.627 3.383 13.447 1.00 83.00 88 LYS A CA 1
ATOM 687 C C . LYS A 1 88 ? 4.193 3.503 13.958 1.00 83.00 88 LYS A C 1
ATOM 689 O O . LYS A 1 88 ? 3.912 3.145 15.093 1.00 83.00 88 LYS A O 1
ATOM 694 N N . ASN A 1 89 ? 3.288 4.008 13.126 1.00 82.81 89 ASN A N 1
ATOM 695 C CA . ASN A 1 89 ? 1.892 4.283 13.468 1.00 82.81 89 ASN A CA 1
ATOM 696 C C . ASN A 1 89 ? 0.943 3.102 13.193 1.00 82.81 89 ASN A C 1
ATOM 698 O O . ASN A 1 89 ? -0.257 3.235 13.405 1.00 82.81 89 ASN A O 1
ATOM 702 N N . VAL A 1 90 ? 1.460 1.959 12.734 1.00 86.94 90 VAL A N 1
ATOM 703 C CA . VAL A 1 90 ? 0.688 0.724 12.536 1.00 86.94 90 VAL A CA 1
ATOM 704 C C . VAL A 1 90 ? 1.153 -0.301 13.559 1.00 86.94 90 VAL A C 1
ATOM 706 O O . VAL A 1 90 ? 2.349 -0.546 13.697 1.00 86.94 90 VAL A O 1
ATOM 709 N N . ARG A 1 91 ? 0.199 -0.910 14.270 1.00 86.56 91 ARG A N 1
ATOM 710 C CA . ARG A 1 91 ? 0.475 -1.814 15.397 1.00 86.56 91 ARG A CA 1
ATOM 711 C C . ARG A 1 91 ? 1.346 -3.006 14.997 1.00 86.56 91 ARG A C 1
ATOM 713 O O . ARG A 1 91 ? 2.274 -3.350 15.722 1.00 86.56 91 ARG A O 1
ATOM 720 N N . CYS A 1 92 ? 1.041 -3.633 13.864 1.00 85.50 92 CYS A N 1
ATOM 721 C CA . CYS A 1 92 ? 1.757 -4.800 13.373 1.00 85.50 92 CYS A CA 1
ATOM 722 C C . CYS A 1 92 ? 2.071 -4.662 11.881 1.00 85.50 92 CYS A C 1
ATOM 724 O O . CYS A 1 92 ? 1.165 -4.556 11.054 1.00 85.50 92 CYS A O 1
ATOM 726 N N . VAL A 1 93 ? 3.356 -4.744 11.530 1.00 88.25 93 VAL A N 1
ATOM 727 C CA . VAL A 1 93 ? 3.812 -4.787 10.136 1.00 88.25 93 VAL A CA 1
ATOM 728 C C . VAL A 1 93 ? 4.477 -6.133 9.847 1.00 88.25 93 VAL A C 1
ATOM 730 O O . VAL A 1 93 ? 5.357 -6.609 10.571 1.00 88.25 93 VAL A O 1
ATOM 733 N N . TYR A 1 94 ? 4.046 -6.770 8.765 1.00 86.31 94 TYR A N 1
ATOM 734 C CA . TYR A 1 94 ? 4.511 -8.075 8.321 1.00 86.31 94 TYR A CA 1
ATOM 735 C C . TYR A 1 94 ? 5.044 -7.947 6.898 1.00 86.31 94 TYR A C 1
ATOM 737 O O . TYR A 1 94 ? 4.276 -7.833 5.946 1.00 86.31 94 TYR A O 1
ATOM 745 N N . VAL A 1 95 ? 6.367 -7.987 6.758 1.00 85.69 95 VAL A N 1
ATOM 746 C CA . VAL A 1 95 ? 7.041 -7.975 5.457 1.00 85.69 95 VAL A CA 1
ATOM 747 C C . VAL A 1 95 ? 7.604 -9.362 5.177 1.00 85.69 95 VAL A C 1
ATOM 749 O O . VAL A 1 95 ? 8.305 -9.908 6.023 1.00 85.69 95 VAL A O 1
ATOM 752 N N . ASP A 1 96 ? 7.261 -9.934 4.022 1.00 80.31 96 ASP A N 1
ATOM 753 C CA . ASP A 1 96 ? 7.695 -11.262 3.552 1.00 80.31 96 ASP A CA 1
ATOM 754 C C . ASP A 1 96 ? 7.385 -12.430 4.508 1.00 80.31 96 ASP A C 1
ATOM 756 O O . ASP A 1 96 ? 7.884 -13.541 4.344 1.00 80.31 96 ASP A O 1
ATOM 760 N N . ARG A 1 97 ? 6.493 -12.214 5.482 1.00 68.12 97 ARG A N 1
ATOM 761 C CA . ARG A 1 97 ? 5.935 -13.287 6.309 1.00 68.12 97 ARG A CA 1
ATOM 762 C C . ARG A 1 97 ? 4.710 -13.886 5.633 1.00 68.12 97 ARG A C 1
ATOM 764 O O . ARG A 1 97 ? 3.770 -13.171 5.280 1.00 68.12 97 ARG A O 1
ATOM 771 N N . HIS A 1 98 ? 4.709 -15.211 5.496 1.00 53.53 98 HIS A N 1
ATOM 772 C CA . HIS A 1 98 ? 3.543 -15.967 5.055 1.00 53.53 98 HIS A CA 1
ATOM 773 C C . HIS A 1 98 ? 2.391 -15.732 6.033 1.00 53.53 98 HIS A C 1
ATOM 775 O O . HIS A 1 98 ? 2.421 -16.172 7.178 1.00 53.53 98 HIS A O 1
ATOM 781 N N . ALA A 1 99 ? 1.376 -15.008 5.580 1.00 51.22 99 ALA A N 1
ATOM 782 C CA . ALA A 1 99 ? 0.172 -14.764 6.350 1.00 51.22 99 ALA A CA 1
ATOM 783 C C . ALA A 1 99 ? -0.963 -15.642 5.817 1.00 51.22 99 ALA A C 1
ATOM 785 O O . ALA A 1 99 ? -1.295 -15.591 4.626 1.00 51.22 99 ALA A O 1
ATOM 786 N N . SER A 1 100 ? -1.512 -16.464 6.709 1.00 43.50 100 SER A N 1
ATOM 787 C CA . SER A 1 100 ? -2.610 -17.398 6.468 1.00 43.50 100 SER A CA 1
ATOM 788 C C . SER A 1 100 ? -3.863 -16.677 5.952 1.00 43.50 100 SER A C 1
ATOM 790 O O . SER A 1 100 ? -4.239 -15.642 6.487 1.00 43.50 100 SER A O 1
ATOM 792 N N . LYS A 1 101 ? -4.474 -17.245 4.898 1.00 49.00 101 LYS A N 1
ATOM 793 C CA . LYS A 1 101 ? -5.787 -16.949 4.274 1.00 49.00 101 LYS A CA 1
ATOM 794 C C . LYS A 1 101 ? -6.404 -15.563 4.582 1.00 49.00 101 LYS A C 1
ATOM 796 O O . LYS A 1 101 ? -7.091 -15.395 5.582 1.00 49.00 101 LYS A O 1
ATOM 801 N N . PHE A 1 102 ? -6.277 -14.622 3.641 1.00 51.22 102 PHE A N 1
ATOM 802 C CA . PHE A 1 102 ? -7.097 -13.399 3.592 1.00 51.22 102 PHE A CA 1
ATOM 803 C C . PHE A 1 102 ? -8.178 -13.499 2.512 1.00 51.22 102 PHE A C 1
ATOM 805 O O . PHE A 1 102 ? -8.048 -14.252 1.546 1.00 51.22 102 PHE A O 1
ATOM 812 N N . ILE A 1 103 ? -9.241 -12.711 2.664 1.00 46.38 103 ILE A N 1
ATOM 813 C CA . ILE A 1 103 ? -10.250 -12.489 1.625 1.00 46.38 103 ILE A CA 1
ATOM 814 C C . ILE A 1 103 ? -9.740 -11.364 0.713 1.00 46.38 103 ILE A C 1
ATOM 816 O O . ILE A 1 103 ? -9.611 -10.227 1.160 1.00 46.38 103 ILE A O 1
ATOM 820 N N . SER A 1 104 ? -9.446 -11.671 -0.556 1.00 49.38 104 SER A N 1
ATOM 821 C CA . SER A 1 104 ? -8.856 -10.699 -1.487 1.00 49.38 104 SER A CA 1
ATOM 822 C C . SER A 1 104 ? -9.852 -9.736 -2.124 1.00 49.38 104 SER A C 1
ATOM 824 O O . SER A 1 104 ? -10.842 -10.144 -2.740 1.00 49.38 104 SER A O 1
ATOM 826 N N . ILE A 1 105 ? -9.519 -8.443 -2.106 1.00 50.00 105 ILE A N 1
ATOM 827 C CA . ILE A 1 105 ? -10.290 -7.384 -2.768 1.00 50.00 105 ILE A CA 1
ATOM 828 C C . ILE A 1 105 ? -10.200 -7.433 -4.281 1.00 50.00 105 ILE A C 1
ATOM 830 O O . ILE A 1 105 ? -11.107 -6.954 -4.955 1.00 50.00 105 ILE A O 1
ATOM 834 N N . CYS A 1 106 ? -9.213 -8.127 -4.843 1.00 48.47 106 CYS A N 1
ATOM 835 C CA . CYS A 1 106 ? -9.219 -8.431 -6.269 1.00 48.47 106 CYS A CA 1
ATOM 836 C C . CYS A 1 106 ? -10.460 -9.227 -6.703 1.00 48.47 106 CYS A C 1
ATOM 838 O O . CYS A 1 106 ? -10.803 -9.174 -7.876 1.00 48.47 106 CYS A O 1
ATOM 840 N N . LYS A 1 107 ? -11.189 -9.904 -5.799 1.00 47.81 107 LYS A N 1
ATOM 841 C CA . LYS A 1 107 ? -12.545 -10.403 -6.097 1.00 47.81 107 LYS A CA 1
ATOM 842 C C . LYS A 1 107 ? -13.614 -9.315 -5.948 1.00 47.81 107 LYS A C 1
ATOM 844 O O . LYS A 1 107 ? -14.459 -9.200 -6.829 1.00 47.81 107 LYS A O 1
ATOM 849 N N . MET A 1 108 ? -13.568 -8.501 -4.891 1.00 51.31 108 MET A N 1
ATOM 850 C CA . MET A 1 108 ? -14.602 -7.496 -4.597 1.00 51.31 108 MET A CA 1
ATOM 851 C C . MET A 1 108 ? -14.578 -6.301 -5.563 1.00 51.31 108 MET A C 1
ATOM 853 O O . MET A 1 108 ? -15.622 -5.966 -6.104 1.00 51.31 108 MET A O 1
ATOM 857 N N . LEU A 1 109 ? -13.418 -5.710 -5.871 1.00 51.88 109 LEU A N 1
ATOM 858 C CA . LEU A 1 109 ? -13.304 -4.638 -6.870 1.00 51.88 109 LEU A CA 1
ATOM 859 C C . LEU A 1 109 ? -13.533 -5.158 -8.295 1.00 51.88 109 LEU A C 1
ATOM 861 O O . LEU A 1 109 ? -14.132 -4.451 -9.099 1.00 51.88 109 LEU A O 1
ATOM 865 N N . ARG A 1 110 ? -13.155 -6.412 -8.611 1.00 48.28 110 ARG A N 1
ATOM 866 C CA . ARG A 1 110 ? -13.569 -7.045 -9.879 1.00 48.28 110 ARG A CA 1
ATOM 867 C C . ARG A 1 110 ? -15.088 -7.157 -9.972 1.00 48.28 110 ARG A C 1
ATOM 869 O O . ARG A 1 110 ? -15.610 -6.875 -11.037 1.00 48.28 110 ARG A O 1
ATOM 876 N N . LEU A 1 111 ? -15.793 -7.550 -8.908 1.00 42.59 111 LEU A N 1
ATOM 877 C CA . LEU A 1 111 ? -17.260 -7.636 -8.901 1.00 42.59 111 LEU A CA 1
ATOM 878 C C . LEU A 1 111 ? -17.922 -6.250 -8.911 1.00 42.59 111 LEU A C 1
ATOM 880 O O . LEU A 1 111 ? -18.828 -6.024 -9.706 1.00 42.59 111 LEU A O 1
ATOM 884 N N . TYR A 1 112 ? -17.432 -5.312 -8.099 1.00 47.56 112 TYR A N 1
ATOM 885 C CA . TYR A 1 112 ? -17.939 -3.942 -8.013 1.00 47.56 112 TYR A CA 1
ATOM 886 C C . TYR A 1 112 ? -17.772 -3.197 -9.346 1.00 47.56 112 TYR A C 1
ATOM 888 O O . TYR A 1 112 ? -18.757 -2.734 -9.909 1.00 47.56 112 TYR A O 1
ATOM 896 N N . PHE A 1 113 ? -16.572 -3.174 -9.940 1.00 49.81 113 PHE A N 1
ATOM 897 C CA . PHE A 1 113 ? -16.356 -2.510 -11.234 1.00 49.81 113 PHE A CA 1
ATOM 898 C C . PHE A 1 113 ? -16.916 -3.286 -12.435 1.00 49.81 113 PHE A C 1
ATOM 900 O O . PHE A 1 113 ? -17.231 -2.674 -13.452 1.00 49.81 113 PHE A O 1
ATOM 907 N N . ARG A 1 114 ? -17.076 -4.616 -12.352 1.00 45.44 114 ARG A N 1
ATOM 908 C CA . ARG A 1 114 ? -17.804 -5.385 -13.380 1.00 45.44 114 ARG A CA 1
ATOM 909 C C . ARG A 1 114 ? -19.303 -5.081 -13.356 1.00 45.44 114 ARG A C 1
ATOM 911 O O . ARG A 1 114 ? -19.915 -5.101 -14.416 1.00 45.44 114 ARG A O 1
ATOM 918 N N . ASN A 1 115 ? -19.869 -4.768 -12.191 1.00 39.81 115 ASN A N 1
ATOM 919 C CA . ASN A 1 115 ? -21.271 -4.367 -12.057 1.00 39.81 115 ASN A CA 1
ATOM 920 C C . ASN A 1 115 ? -21.533 -2.894 -12.422 1.00 39.81 115 ASN A C 1
ATOM 922 O O . ASN A 1 115 ? -22.676 -2.569 -12.703 1.00 39.81 115 ASN A O 1
ATOM 926 N N . GLN A 1 116 ? -20.503 -2.042 -12.487 1.00 45.75 116 GLN A N 1
ATOM 927 C CA . GLN A 1 116 ? -20.600 -0.645 -12.956 1.00 45.75 116 GLN A CA 1
ATOM 928 C C . GLN A 1 116 ? -20.413 -0.487 -14.483 1.00 45.75 116 GLN A C 1
ATOM 930 O O . GLN A 1 116 ? -20.391 0.625 -14.996 1.00 45.75 116 GLN A O 1
ATOM 935 N N . LYS A 1 117 ? -20.233 -1.590 -15.227 1.00 39.50 117 LYS A N 1
ATOM 936 C CA . LYS A 1 117 ? -20.197 -1.614 -16.705 1.00 39.50 117 LYS A CA 1
ATOM 937 C C . LYS A 1 117 ? -21.521 -2.086 -17.328 1.00 39.50 117 LYS A C 1
ATOM 939 O O . LYS A 1 117 ? -21.505 -2.686 -18.402 1.00 39.50 117 LYS A O 1
ATOM 944 N N . LYS A 1 118 ? -22.639 -1.872 -16.637 1.00 36.94 118 LYS A N 1
ATOM 945 C CA . LYS A 1 118 ? -23.983 -2.033 -17.197 1.00 36.94 118 LYS A CA 1
ATOM 946 C C . LYS A 1 118 ? -24.628 -0.671 -17.347 1.00 36.94 118 LYS A C 1
ATOM 948 O O . LYS A 1 118 ? -24.513 0.105 -16.378 1.00 36.94 118 LYS A O 1
#

Foldseek 3Di:
DDQDQEDDPVRLVVQLPPQVAAEAEAEQRQNHQEDRLNQLSNQRHQYYYHYLHANHQDHRPVDHHQNHAEYHYANYHPNHLVRQVPDDSHNYYHYNDDDPDDDHCVVVVCVVVVVVVD

InterPro domains:
  IPR032675 Leucine-rich repeat domain superfamily [G3DSA:3.80.10.10] (3-109)

Organism: Aegilops tauschii subsp. strangulata (NCBI:txid200361)

Secondary structure (DSSP, 8-state):
-PPP-S--HHHHHHHHT-TT--EEEEES-TT-----TTGGG-TT--EEEEES-TT-----TT-S-TT--EEEEESS-HHHHHHHHT--SSSEEEES--------HHHHHHHHHHHT--

pLDDT: mean 78.62, std 16.56, range [36.94, 94.44]